Protein AF-A0A8X8IAE8-F1 (afdb_monomer)

Mean predicted aligned error: 2.86 Å

Sequence (66 aa):
MGGRID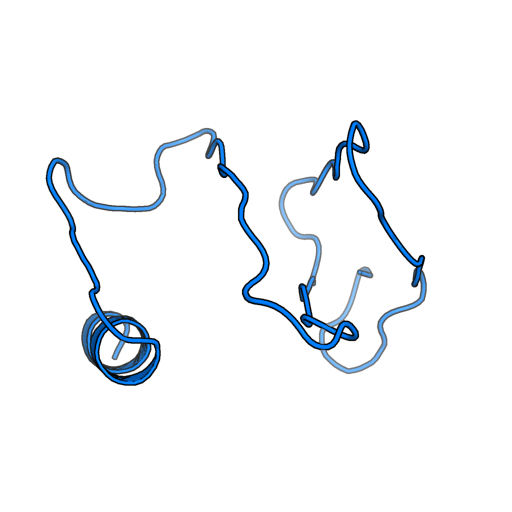RLEFERNVSEDDAIMIPAGTWHNVTNTGHVPLKLYSIYAPPEHPFGTVHRTKAEAMAAYR

Solvent-accessible surface area (backbone atoms only — not comparable to full-atom values): 4912 Å² total; per-residue (Å²): 52,24,87,38,85,95,51,61,81,47,87,78,92,80,60,89,95,62,84,86,88,79,61,90,84,54,34,72,82,87,79,83,85,66,95,64,89,81,83,84,86,85,88,63,87,72,77,86,67,68,90,86,74,80,64,94,44,72,67,54,46,60,63,75,77,113

Organism: Caldalkalibacillus thermarum (strain TA2.A1) (NCBI:txid986075)

Secondary structure (DSSP, 8-state):
-BSBTTB--------TT------TT-B------SSS--------SS--S-TT---SSHHHHHHHT-

Radius of gyration: 13.65 Å; Cα contacts (8 Å, |Δi|>4): 31; chains: 1; bounding box: 29×32×27 Å

Structure (mmCIF, N/CA/C/O backbone):
data_AF-A0A8X8IAE8-F1
#
_entry.id   AF-A0A8X8IAE8-F1
#
loop_
_atom_site.group_PDB
_atom_site.id
_atom_site.type_symbol
_atom_site.label_atom_id
_atom_site.label_alt_id
_atom_site.label_comp_id
_atom_site.label_asym_id
_atom_site.label_entity_id
_atom_site.label_seq_id
_atom_site.pdbx_PDB_ins_code
_atom_site.Cartn_x
_atom_site.Cartn_y
_atom_site.Cartn_z
_atom_site.occupancy
_atom_site.B_iso_or_equiv
_atom_site.auth_seq_id
_atom_site.auth_comp_id
_atom_site.auth_asym_id
_atom_site.auth_atom_id
_atom_site.pdbx_PDB_model_num
ATOM 1 N N . MET A 1 1 ? 10.064 1.073 -7.294 1.00 95.62 1 MET A N 1
ATOM 2 C CA . MET A 1 1 ? 9.936 -0.383 -7.497 1.00 95.62 1 MET A CA 1
ATOM 3 C C . MET A 1 1 ? 11.054 -0.894 -8.400 1.00 95.62 1 MET A C 1
ATOM 5 O O . MET A 1 1 ? 11.633 -0.099 -9.134 1.00 95.62 1 MET A O 1
ATOM 9 N N . GLY A 1 2 ? 11.394 -2.180 -8.335 1.00 96.12 2 GLY A N 1
ATOM 10 C CA . GLY A 1 2 ? 12.454 -2.766 -9.159 1.00 96.12 2 GLY A CA 1
ATOM 11 C C . GLY A 1 2 ? 12.679 -4.254 -8.894 1.00 96.12 2 GLY A C 1
ATOM 12 O O . GLY A 1 2 ? 12.069 -4.838 -8.000 1.00 96.12 2 GLY A O 1
ATOM 13 N N . GLY A 1 3 ? 13.577 -4.862 -9.671 1.00 96.19 3 GLY A N 1
ATOM 14 C CA . GLY A 1 3 ? 13.925 -6.281 -9.533 1.00 96.19 3 GLY A CA 1
ATOM 15 C C . GLY A 1 3 ? 14.810 -6.602 -8.323 1.00 96.19 3 GLY A C 1
ATOM 16 O O . GLY A 1 3 ? 15.009 -7.772 -8.009 1.00 96.19 3 GLY A O 1
ATOM 17 N N . ARG A 1 4 ? 15.350 -5.591 -7.630 1.00 94.88 4 ARG A N 1
ATOM 18 C CA . ARG A 1 4 ? 16.240 -5.771 -6.475 1.00 94.88 4 ARG A CA 1
ATOM 19 C C . ARG A 1 4 ? 15.940 -4.763 -5.368 1.00 94.88 4 ARG A C 1
ATOM 21 O O . ARG A 1 4 ? 15.610 -3.615 -5.655 1.00 94.88 4 ARG A O 1
ATOM 28 N N . ILE A 1 5 ? 16.102 -5.179 -4.111 1.00 92.62 5 ILE A N 1
ATOM 29 C CA . ILE A 1 5 ? 15.849 -4.325 -2.937 1.00 92.62 5 ILE A CA 1
ATOM 30 C C . ILE A 1 5 ? 16.814 -3.137 -2.852 1.00 92.62 5 ILE A C 1
ATOM 32 O O . ILE A 1 5 ? 16.415 -2.040 -2.477 1.00 92.62 5 ILE A O 1
ATOM 36 N N . ASP A 1 6 ? 18.076 -3.352 -3.225 1.00 92.81 6 ASP A N 1
ATOM 37 C CA . ASP A 1 6 ? 19.167 -2.377 -3.152 1.00 92.81 6 ASP A CA 1
ATOM 38 C C . ASP A 1 6 ? 19.177 -1.400 -4.336 1.00 92.81 6 ASP A C 1
ATOM 40 O O . ASP A 1 6 ? 19.957 -0.448 -4.353 1.00 92.81 6 ASP A O 1
ATOM 44 N N . ARG A 1 7 ? 18.314 -1.628 -5.334 1.00 90.44 7 ARG A N 1
ATOM 45 C CA . ARG A 1 7 ? 18.253 -0.841 -6.564 1.00 90.44 7 ARG A CA 1
ATOM 46 C C . ARG A 1 7 ? 16.830 -0.805 -7.122 1.00 90.44 7 ARG A C 1
ATOM 48 O O . ARG A 1 7 ? 16.426 -1.660 -7.911 1.00 90.44 7 ARG A O 1
ATOM 55 N N . LEU A 1 8 ? 16.080 0.222 -6.728 1.00 93.38 8 LEU A N 1
ATOM 56 C CA . LEU A 1 8 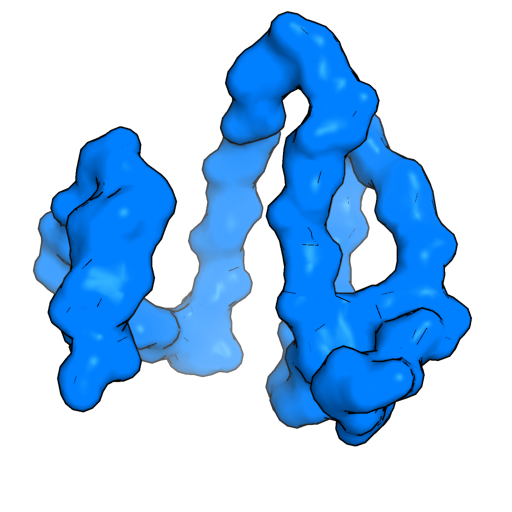? 14.758 0.520 -7.279 1.00 93.38 8 LEU A CA 1
ATOM 57 C C . LEU A 1 8 ? 14.918 1.409 -8.522 1.00 93.38 8 LEU A C 1
ATOM 59 O O . LEU A 1 8 ? 15.399 2.529 -8.418 1.00 93.38 8 LEU A O 1
ATOM 63 N N . GLU A 1 9 ? 14.531 0.911 -9.695 1.00 93.62 9 GLU A N 1
ATOM 64 C CA . GLU A 1 9 ? 14.775 1.589 -10.984 1.00 93.62 9 GLU A CA 1
ATOM 65 C C . GLU A 1 9 ? 13.578 2.40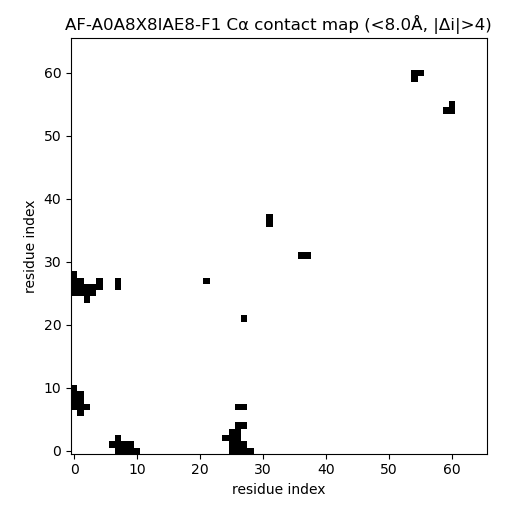9 -11.482 1.00 93.62 9 GLU A C 1
ATOM 67 O O . GLU A 1 9 ? 13.711 3.224 -12.392 1.00 93.62 9 GLU A O 1
ATOM 72 N N . PHE A 1 10 ? 12.401 2.210 -10.886 1.00 96.44 10 PHE A N 1
ATOM 73 C CA . PHE A 1 10 ? 11.188 2.953 -11.210 1.00 96.44 10 PHE A CA 1
ATOM 74 C C . PHE A 1 10 ? 10.677 3.713 -9.988 1.00 96.44 10 PHE A C 1
ATOM 76 O O . PHE A 1 10 ? 10.354 3.113 -8.962 1.00 96.44 10 PHE A O 1
ATOM 83 N N . GLU A 1 11 ? 10.540 5.025 -10.124 1.00 96.62 11 GLU A N 1
ATOM 84 C CA . GLU A 1 11 ? 9.985 5.918 -9.108 1.00 96.62 11 GLU A CA 1
ATOM 85 C C . GLU A 1 11 ? 9.058 6.929 -9.776 1.00 96.62 11 GLU A C 1
ATOM 87 O O . GLU A 1 11 ? 9.399 7.493 -10.818 1.00 96.62 11 GLU A O 1
ATOM 92 N N . ARG A 1 12 ? 7.872 7.142 -9.207 1.00 97.62 12 ARG A N 1
ATOM 93 C CA . ARG A 1 12 ? 6.883 8.099 -9.703 1.00 97.62 12 ARG A CA 1
ATOM 94 C C . ARG A 1 12 ? 6.147 8.729 -8.532 1.00 97.62 12 ARG A C 1
ATOM 96 O O . ARG A 1 12 ? 5.852 8.047 -7.553 1.00 97.62 12 ARG A O 1
ATOM 103 N N . ASN A 1 13 ? 5.831 10.012 -8.678 1.00 97.94 13 ASN A N 1
ATOM 104 C CA . ASN A 1 13 ? 4.816 10.645 -7.850 1.00 97.94 13 ASN A CA 1
ATOM 105 C C . ASN A 1 13 ? 3.448 10.107 -8.265 1.00 97.94 13 ASN A C 1
ATOM 107 O O . ASN A 1 13 ? 3.212 9.885 -9.452 1.00 97.94 13 ASN A O 1
ATOM 111 N N . VAL A 1 14 ? 2.585 9.912 -7.277 1.00 97.62 14 VAL A N 1
ATOM 112 C CA . VAL A 1 14 ? 1.190 9.512 -7.454 1.00 97.62 14 VAL A CA 1
ATOM 113 C C . VAL A 1 14 ? 0.300 10.502 -6.715 1.00 97.62 14 VAL A C 1
ATOM 115 O O . VAL A 1 14 ? 0.709 11.069 -5.695 1.00 97.62 14 VAL A O 1
ATOM 118 N N . SER A 1 15 ? -0.898 10.710 -7.233 1.00 97.31 15 SER A N 1
ATOM 119 C CA . SER A 1 15 ? -1.915 11.610 -6.701 1.00 97.31 15 SER A CA 1
ATOM 120 C C . SER A 1 15 ? -3.260 10.899 -6.553 1.00 97.31 15 SER A C 1
ATOM 122 O O . SER A 1 15 ? -3.357 9.677 -6.664 1.00 97.31 15 SER A O 1
ATOM 124 N N . GLU A 1 16 ? -4.299 11.666 -6.230 1.00 97.31 16 GLU A N 1
ATOM 125 C CA . GLU A 1 16 ? -5.675 11.182 -6.309 1.00 97.31 16 GLU A CA 1
ATOM 126 C C . GLU A 1 16 ? -5.972 10.555 -7.679 1.00 97.31 16 GLU A C 1
ATOM 128 O O . GLU A 1 16 ? -5.381 10.933 -8.689 1.00 97.31 16 GLU A O 1
ATOM 133 N N . ASP A 1 17 ? -6.848 9.552 -7.671 1.00 97.25 17 ASP A N 1
ATOM 134 C CA . ASP A 1 17 ? -7.269 8.754 -8.831 1.00 97.25 17 ASP A CA 1
ATOM 135 C C . ASP A 1 17 ? -6.182 7.921 -9.545 1.00 97.25 17 ASP A C 1
ATOM 137 O O . ASP A 1 17 ? -6.496 7.186 -10.485 1.00 97.25 17 ASP A O 1
ATOM 141 N N . ASP A 1 18 ? -4.935 7.920 -9.063 1.00 98.19 18 ASP A N 1
ATOM 142 C CA . ASP A 1 18 ? -3.891 7.022 -9.568 1.00 98.19 18 ASP A CA 1
ATOM 143 C C . ASP A 1 18 ? -4.006 5.593 -9.010 1.00 98.19 18 ASP A C 1
ATOM 145 O O . ASP A 1 18 ? -4.437 5.350 -7.878 1.00 98.19 18 ASP A O 1
ATOM 149 N N . ALA A 1 19 ? -3.517 4.624 -9.791 1.00 98.12 19 ALA A N 1
ATOM 150 C CA . ALA A 1 19 ? -3.382 3.227 -9.387 1.00 98.12 19 ALA A CA 1
ATOM 151 C C . ALA A 1 19 ? -1.929 2.745 -9.508 1.00 98.12 19 ALA A C 1
ATOM 153 O O . ALA A 1 19 ? -1.226 3.056 -10.471 1.00 98.12 19 ALA A O 1
ATOM 154 N N . ILE A 1 20 ? -1.487 1.928 -8.547 1.00 98.31 20 ILE A N 1
ATOM 155 C CA . ILE A 1 20 ? -0.150 1.321 -8.535 1.00 98.31 20 ILE A CA 1
ATOM 156 C C . ILE A 1 20 ? -0.293 -0.186 -8.746 1.00 98.31 20 ILE A C 1
ATOM 158 O O . ILE A 1 20 ? -0.878 -0.881 -7.919 1.00 98.31 20 ILE A O 1
ATOM 162 N N . MET A 1 21 ? 0.288 -0.701 -9.830 1.00 97.94 21 MET A N 1
ATOM 163 C CA . MET A 1 21 ? 0.358 -2.139 -10.097 1.00 97.94 21 MET A CA 1
ATOM 164 C C . MET A 1 21 ? 1.715 -2.678 -9.649 1.00 97.94 21 MET A C 1
ATOM 166 O O . MET A 1 21 ? 2.754 -2.218 -10.120 1.00 97.94 21 MET A O 1
ATOM 170 N N . ILE A 1 22 ? 1.708 -3.666 -8.754 1.00 97.88 22 ILE A N 1
ATOM 171 C CA . ILE A 1 22 ? 2.923 -4.273 -8.197 1.00 97.88 22 ILE A CA 1
ATOM 172 C C . ILE A 1 22 ? 2.936 -5.763 -8.559 1.00 97.88 22 ILE A C 1
ATOM 174 O O . ILE A 1 22 ? 2.273 -6.559 -7.894 1.00 97.88 22 ILE A O 1
ATOM 178 N N . PRO A 1 23 ? 3.661 -6.166 -9.620 1.00 97.19 23 PRO A N 1
ATOM 179 C CA . PRO A 1 23 ? 3.769 -7.572 -9.998 1.00 97.19 23 PRO A CA 1
ATOM 180 C C . PRO A 1 23 ? 4.484 -8.405 -8.927 1.00 97.19 23 PRO A C 1
ATOM 182 O O . PRO A 1 23 ? 5.382 -7.908 -8.239 1.00 97.19 23 PRO A O 1
ATOM 185 N N . ALA A 1 24 ? 4.147 -9.693 -8.831 1.00 97.44 24 ALA A N 1
ATOM 186 C CA . ALA A 1 24 ? 4.818 -10.626 -7.928 1.00 97.44 24 ALA A CA 1
ATOM 187 C C . ALA A 1 24 ? 6.347 -10.620 -8.133 1.00 97.44 24 ALA A C 1
ATOM 189 O O . ALA A 1 24 ? 6.834 -10.543 -9.261 1.00 97.44 24 ALA A O 1
ATOM 190 N N . GLY A 1 25 ? 7.104 -10.679 -7.033 1.00 95.50 25 GLY A N 1
ATOM 191 C CA . GLY A 1 25 ? 8.571 -10.608 -7.054 1.00 95.50 25 GLY A CA 1
ATOM 192 C C . GLY A 1 25 ? 9.153 -9.199 -7.228 1.00 95.50 25 GLY A C 1
ATOM 193 O O . GLY A 1 25 ? 10.372 -9.051 -7.294 1.00 95.50 25 GLY A O 1
ATOM 194 N N . THR A 1 26 ? 8.319 -8.156 -7.280 1.00 97.31 26 THR A N 1
ATOM 195 C CA . THR A 1 26 ? 8.789 -6.773 -7.415 1.00 97.31 26 THR A CA 1
ATOM 196 C C . THR A 1 26 ? 9.049 -6.134 -6.056 1.00 97.31 26 THR A C 1
ATOM 198 O O . THR A 1 26 ? 8.139 -5.994 -5.236 1.00 97.31 26 THR A O 1
ATOM 201 N N . TRP A 1 27 ? 10.268 -5.643 -5.838 1.00 98.12 27 TRP A N 1
ATOM 202 C CA . TRP A 1 27 ? 10.579 -4.801 -4.684 1.00 98.12 27 TRP A CA 1
ATOM 203 C C . TRP A 1 27 ? 9.908 -3.440 -4.832 1.00 98.12 27 TRP A C 1
ATOM 205 O O . TRP A 1 27 ? 9.977 -2.826 -5.898 1.00 98.12 27 TRP A O 1
ATOM 215 N N . HIS A 1 28 ? 9.261 -2.943 -3.781 1.00 97.69 28 HIS A N 1
ATOM 216 C CA . HIS A 1 28 ? 8.472 -1.714 -3.832 1.00 97.69 28 HIS A CA 1
ATOM 217 C C . HIS A 1 28 ? 8.397 -1.025 -2.466 1.00 97.69 28 HIS A C 1
ATOM 219 O O . HIS A 1 28 ? 8.623 -1.639 -1.428 1.00 97.69 28 HIS A O 1
ATOM 225 N N . ASN A 1 29 ? 8.084 0.269 -2.488 1.00 96.88 29 ASN A N 1
ATOM 226 C CA . ASN A 1 29 ? 7.786 1.064 -1.306 1.00 96.88 29 ASN A CA 1
ATOM 227 C C . ASN A 1 29 ? 6.838 2.204 -1.707 1.00 96.88 29 ASN A C 1
ATOM 229 O O . ASN A 1 29 ? 6.911 2.682 -2.841 1.00 96.88 29 ASN A O 1
ATOM 233 N N . VAL A 1 30 ? 5.984 2.639 -0.781 1.00 97.44 30 VAL A N 1
ATOM 234 C CA . VAL A 1 30 ? 5.113 3.811 -0.938 1.00 97.44 30 VAL A CA 1
ATOM 235 C C . VAL A 1 30 ? 5.392 4.755 0.223 1.00 97.44 30 VAL A C 1
ATOM 237 O O . VAL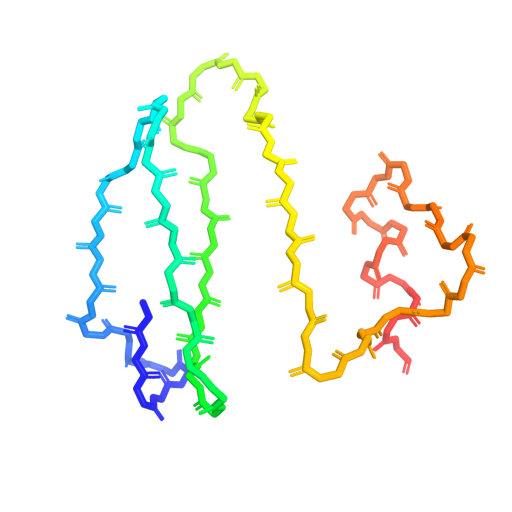 A 1 30 ? 5.213 4.398 1.387 1.00 97.44 30 VAL A O 1
ATOM 240 N N . THR A 1 31 ? 5.831 5.969 -0.099 1.00 97.31 31 THR A N 1
ATOM 241 C CA . THR A 1 31 ? 6.165 7.000 0.886 1.00 97.31 31 THR A CA 1
ATOM 242 C C . THR A 1 31 ? 5.194 8.158 0.731 1.00 97.31 31 THR A C 1
ATOM 244 O O . THR A 1 31 ? 5.053 8.700 -0.360 1.00 97.31 31 THR A O 1
ATOM 247 N N . ASN A 1 32 ? 4.540 8.564 1.821 1.00 98.19 32 ASN A N 1
ATOM 248 C CA . ASN A 1 32 ? 3.761 9.797 1.818 1.00 98.19 32 ASN A CA 1
ATOM 249 C C . ASN A 1 32 ? 4.717 10.999 1.758 1.00 98.19 32 ASN A C 1
ATOM 251 O O . ASN A 1 32 ? 5.421 11.267 2.730 1.00 98.19 32 ASN A O 1
ATOM 255 N N . THR A 1 33 ? 4.745 11.692 0.623 1.00 98.06 33 THR A N 1
ATOM 256 C CA . THR A 1 33 ? 5.549 12.903 0.392 1.00 98.06 33 THR A CA 1
ATOM 257 C C . THR A 1 33 ? 4.747 14.196 0.581 1.00 98.06 33 THR A C 1
ATOM 259 O O . THR A 1 33 ? 5.308 15.283 0.465 1.00 98.06 33 THR A O 1
ATOM 262 N N . GLY A 1 34 ? 3.446 14.095 0.880 1.00 97.25 34 GLY A N 1
ATOM 263 C CA . GLY A 1 34 ? 2.560 15.231 1.118 1.00 97.25 34 GLY A CA 1
ATOM 264 C C . GLY A 1 34 ? 2.518 15.691 2.578 1.00 97.25 34 GLY A C 1
ATOM 265 O O . GLY A 1 34 ? 3.174 15.145 3.464 1.00 97.25 34 GLY A O 1
ATOM 266 N N . HIS A 1 35 ? 1.689 16.703 2.839 1.00 97.94 35 HIS A N 1
ATOM 267 C CA . HIS A 1 35 ? 1.535 17.316 4.169 1.00 97.94 35 HIS A CA 1
ATOM 268 C C . HIS A 1 35 ? 0.292 16.843 4.938 1.00 97.94 35 HIS A C 1
ATOM 270 O O . HIS A 1 35 ? 0.051 17.282 6.060 1.00 97.94 35 HIS A O 1
ATOM 276 N N . VAL A 1 36 ? -0.502 15.949 4.348 1.00 97.50 36 VAL A N 1
ATOM 277 C CA . VAL A 1 36 ? -1.711 15.367 4.950 1.00 97.50 36 VAL A CA 1
ATOM 278 C C . VAL A 1 36 ? -1.613 13.840 4.961 1.00 97.50 36 VAL A C 1
ATOM 280 O O . VAL A 1 36 ? -0.805 13.278 4.216 1.00 97.50 36 VAL A O 1
ATOM 283 N N . PRO A 1 37 ? -2.398 13.126 5.791 1.00 98.00 37 PRO A N 1
ATOM 284 C CA . PRO A 1 37 ? -2.385 11.668 5.791 1.00 98.00 37 PRO A CA 1
ATOM 285 C C . PRO A 1 37 ? -2.780 11.085 4.428 1.00 98.00 37 PRO A C 1
ATOM 287 O O . PRO A 1 37 ? -3.899 11.299 3.968 1.00 98.00 37 PRO A O 1
ATOM 290 N N . LEU A 1 38 ? -1.890 10.289 3.832 1.00 98.00 38 LEU A N 1
ATOM 291 C CA . LEU A 1 38 ? -2.191 9.499 2.640 1.00 98.00 38 LEU A CA 1
ATOM 292 C C . LEU A 1 38 ? -3.283 8.467 2.957 1.00 98.00 38 LEU A C 1
ATOM 294 O O . LEU A 1 38 ? -3.162 7.693 3.911 1.00 98.00 38 LEU A O 1
ATOM 298 N N . LYS A 1 39 ? -4.350 8.462 2.156 1.00 97.94 39 LYS A N 1
ATOM 299 C CA . LYS A 1 39 ? -5.447 7.492 2.229 1.00 97.94 39 LYS A CA 1
ATOM 300 C C . LYS A 1 39 ? -5.427 6.642 0.968 1.00 97.94 39 LYS A C 1
ATOM 302 O O . LYS A 1 39 ? -5.454 7.181 -0.129 1.00 97.94 39 LYS A O 1
ATOM 307 N N . LEU A 1 40 ? -5.365 5.326 1.138 1.00 97.88 40 LEU A N 1
ATOM 308 C CA . LEU A 1 40 ? -5.350 4.360 0.045 1.00 97.88 40 LEU A CA 1
ATOM 309 C C . LEU A 1 40 ? -5.988 3.048 0.491 1.00 97.88 40 LEU A C 1
ATOM 311 O O . LEU A 1 40 ? -6.135 2.793 1.689 1.00 97.88 40 LEU A O 1
ATOM 315 N N . TYR A 1 41 ? -6.322 2.213 -0.483 1.00 98.00 41 TYR A N 1
ATOM 316 C CA . TYR A 1 41 ? -6.644 0.808 -0.280 1.00 98.00 41 TYR A CA 1
ATOM 317 C C . TYR A 1 41 ? -5.611 -0.051 -1.017 1.00 98.00 41 TYR A C 1
ATOM 319 O O . TYR A 1 41 ? -5.032 0.378 -2.012 1.00 98.00 41 TYR A O 1
ATOM 327 N N . SER A 1 42 ? -5.363 -1.256 -0.508 1.00 97.75 42 SER A N 1
ATOM 328 C CA . SER A 1 42 ? -4.504 -2.251 -1.156 1.00 97.75 42 SER A CA 1
ATOM 329 C C . SER A 1 42 ? -5.309 -3.519 -1.402 1.00 97.75 42 SER A C 1
ATOM 331 O O . SER A 1 42 ? -6.123 -3.907 -0.562 1.00 97.75 42 SER A O 1
ATOM 333 N N . ILE A 1 43 ? -5.086 -4.154 -2.550 1.00 98.38 43 ILE A N 1
ATOM 334 C CA . ILE A 1 43 ? -5.713 -5.419 -2.928 1.00 98.38 43 ILE A CA 1
ATOM 335 C C . ILE A 1 43 ? -4.591 -6.423 -3.168 1.00 98.38 43 ILE A C 1
ATOM 337 O O . ILE A 1 43 ? -3.783 -6.251 -4.078 1.00 98.38 43 ILE A O 1
ATOM 341 N N . TYR A 1 44 ? -4.556 -7.474 -2.352 1.00 98.06 44 TYR A N 1
ATOM 342 C CA . TYR A 1 44 ? -3.585 -8.560 -2.471 1.00 98.06 44 TYR A CA 1
ATOM 343 C C . TYR A 1 44 ? -4.224 -9.786 -3.128 1.00 98.06 44 TYR A C 1
ATOM 345 O O . TYR A 1 44 ? -5.362 -10.142 -2.814 1.00 98.06 44 TYR A O 1
ATOM 353 N N . ALA A 1 45 ? -3.481 -10.441 -4.021 1.00 97.19 45 ALA A N 1
ATOM 354 C CA . ALA A 1 45 ? -3.873 -11.694 -4.657 1.00 97.19 45 ALA A CA 1
ATOM 355 C C . ALA A 1 45 ? -2.647 -12.628 -4.782 1.00 97.19 45 ALA A C 1
ATOM 357 O O . ALA A 1 45 ? -1.784 -12.360 -5.623 1.00 97.19 45 ALA A O 1
ATOM 358 N N . PRO A 1 46 ? -2.551 -13.717 -3.985 1.00 97.00 46 PRO A N 1
ATOM 359 C CA . PRO A 1 46 ? -3.481 -14.151 -2.927 1.00 97.00 46 PRO A CA 1
ATOM 360 C C . PRO A 1 46 ? -3.497 -13.200 -1.706 1.00 97.00 46 PRO A C 1
ATOM 362 O O . PRO A 1 46 ? -2.683 -12.281 -1.648 1.00 97.00 46 PRO A O 1
ATOM 365 N N . PRO A 1 47 ? -4.418 -13.379 -0.735 1.00 97.38 47 PRO A N 1
ATOM 366 C CA . PRO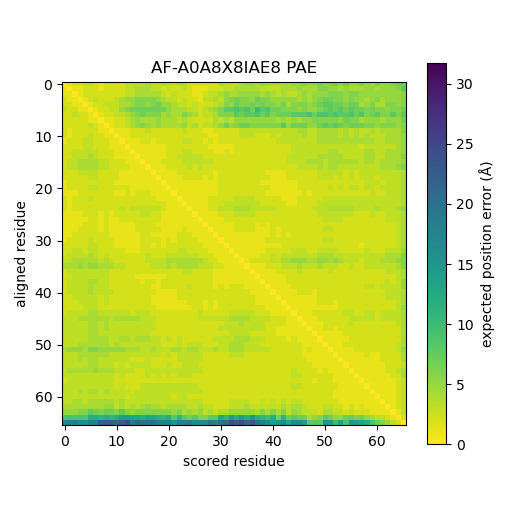 A 1 47 ? -4.451 -12.558 0.477 1.00 97.38 47 PRO A CA 1
ATOM 367 C C . PRO A 1 47 ? -3.133 -12.604 1.264 1.00 97.38 47 PRO A C 1
ATOM 369 O O . PRO A 1 47 ? -2.619 -13.685 1.535 1.00 97.38 47 PRO A O 1
ATOM 372 N N . GLU A 1 48 ? -2.632 -11.436 1.674 1.00 95.81 48 GLU A N 1
ATOM 373 C CA . GLU A 1 48 ? -1.359 -11.298 2.406 1.00 95.81 48 GLU A CA 1
ATOM 374 C C . GLU A 1 48 ? -1.524 -11.374 3.935 1.00 95.81 48 GLU A C 1
ATOM 376 O O . GLU A 1 48 ? -0.590 -11.699 4.663 1.00 95.81 48 GLU A O 1
ATOM 381 N N . HIS A 1 49 ? -2.702 -11.036 4.466 1.00 96.81 49 HIS A N 1
ATOM 382 C CA . HIS A 1 49 ? -2.940 -10.933 5.911 1.00 96.81 49 HIS A CA 1
ATOM 383 C C . HIS A 1 49 ? -4.081 -11.857 6.355 1.00 96.81 49 HIS A C 1
ATOM 385 O O . HIS A 1 49 ? -5.024 -12.064 5.584 1.00 96.81 49 HIS A O 1
ATOM 391 N N . PRO A 1 50 ? -4.058 -12.364 7.605 1.00 96.88 50 PRO A N 1
ATOM 392 C CA . PRO A 1 50 ? -5.204 -13.053 8.188 1.00 96.88 50 PRO A CA 1
ATOM 393 C C . PRO A 1 50 ? -6.481 -12.204 8.150 1.00 96.88 50 PRO A C 1
ATOM 395 O O . PRO A 1 50 ? -6.445 -10.971 8.197 1.00 96.88 50 PRO A O 1
ATOM 398 N N . PHE A 1 51 ? -7.634 -12.871 8.091 1.00 97.38 51 PHE A N 1
ATOM 399 C CA . PHE A 1 51 ? -8.925 -12.191 8.113 1.00 97.38 51 PHE A CA 1
ATOM 400 C C . PHE A 1 51 ? -9.100 -11.378 9.406 1.00 97.38 51 PHE A C 1
ATOM 402 O O . PHE A 1 51 ? -8.867 -11.882 10.503 1.00 97.38 51 PHE A O 1
ATOM 409 N N . GLY A 1 52 ? -9.538 -10.124 9.269 1.00 97.06 52 GLY A N 1
ATOM 410 C CA . GLY A 1 52 ? -9.792 -9.232 10.403 1.00 97.06 52 GLY A CA 1
ATOM 411 C C . GLY A 1 52 ? -8.553 -8.547 10.989 1.00 97.06 52 GLY A C 1
ATOM 412 O O . GLY A 1 52 ? -8.681 -7.866 12.005 1.00 97.06 52 GLY A O 1
ATOM 413 N N . THR A 1 53 ? -7.372 -8.682 10.373 1.00 97.56 53 THR A N 1
ATOM 414 C CA . THR A 1 53 ? -6.163 -7.964 10.807 1.00 97.56 53 THR A CA 1
ATOM 415 C C . THR A 1 53 ? -6.374 -6.447 10.798 1.00 97.56 53 THR A C 1
ATOM 417 O O . THR A 1 53 ? -6.761 -5.864 9.785 1.00 97.56 53 THR A O 1
ATOM 420 N N . VAL A 1 54 ? -6.058 -5.795 11.924 1.00 98.00 54 VAL A N 1
ATOM 421 C CA . VAL A 1 54 ? -6.060 -4.334 12.073 1.00 98.00 54 VAL A CA 1
ATOM 422 C C . VAL A 1 54 ? -4.766 -3.896 12.753 1.00 98.00 54 VAL A C 1
ATOM 424 O O . VAL A 1 54 ? -4.572 -4.142 13.941 1.00 98.00 54 VAL A O 1
ATOM 427 N N . HIS A 1 55 ? -3.912 -3.190 12.012 1.00 97.88 55 HIS A N 1
ATOM 428 C CA . HIS A 1 55 ? -2.748 -2.491 12.558 1.00 97.88 55 HIS A CA 1
ATOM 429 C C . HIS A 1 55 ? -3.059 -0.994 12.624 1.00 97.88 55 HIS A C 1
ATOM 431 O O . HIS A 1 55 ? -3.191 -0.342 11.588 1.00 9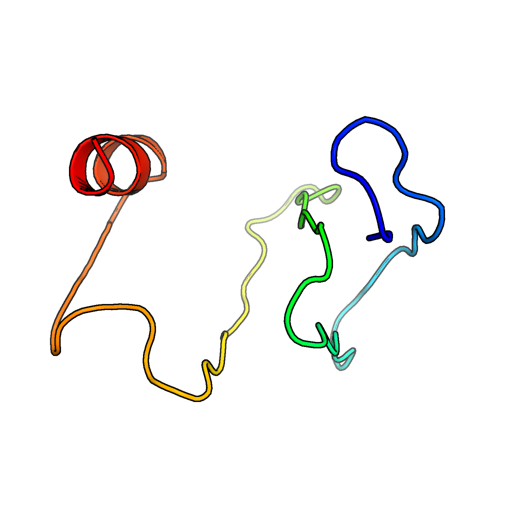7.88 55 HIS A O 1
ATOM 437 N N . ARG A 1 56 ? -3.202 -0.431 13.831 1.00 97.88 56 ARG A N 1
ATOM 438 C CA . ARG A 1 56 ? -3.506 1.002 14.012 1.00 97.88 56 ARG A CA 1
ATOM 439 C C . ARG A 1 56 ? -2.288 1.876 13.749 1.00 97.88 56 ARG A C 1
ATOM 441 O O . ARG A 1 56 ? -2.433 3.035 13.366 1.00 97.88 56 ARG A O 1
ATOM 448 N N . THR A 1 57 ? -1.094 1.327 13.956 1.00 97.75 57 THR A N 1
ATOM 449 C CA . THR A 1 57 ? 0.174 2.030 13.760 1.00 97.75 57 THR A CA 1
ATOM 450 C C . THR A 1 57 ? 1.143 1.218 12.907 1.00 97.75 57 THR A C 1
ATOM 452 O O . THR A 1 57 ? 1.083 -0.010 12.844 1.00 97.75 57 THR A O 1
ATOM 455 N N . LYS A 1 58 ? 2.102 1.906 12.274 1.00 95.81 58 LYS A N 1
ATOM 456 C CA . LYS A 1 58 ? 3.194 1.245 11.541 1.00 95.81 58 LYS A CA 1
ATOM 457 C C . LYS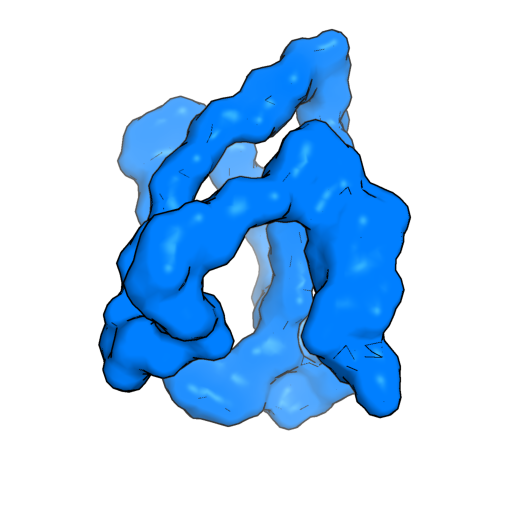 A 1 58 ? 4.023 0.333 12.456 1.00 95.81 58 LYS A C 1
ATOM 459 O O . LYS A 1 58 ? 4.460 -0.724 12.019 1.00 95.81 58 LYS A O 1
ATOM 464 N N . ALA A 1 59 ? 4.237 0.734 13.711 1.00 97.44 59 ALA A N 1
ATOM 465 C CA . ALA A 1 59 ? 5.007 -0.050 14.674 1.00 97.44 59 ALA A CA 1
ATOM 466 C C . ALA A 1 59 ? 4.324 -1.387 15.009 1.00 97.44 59 ALA A C 1
ATOM 468 O O . ALA A 1 59 ? 5.002 -2.410 15.031 1.00 97.44 59 ALA A O 1
ATOM 469 N N . GLU A 1 60 ? 2.997 -1.389 15.191 1.00 97.69 60 GLU A N 1
ATOM 470 C CA . GLU A 1 60 ? 2.209 -2.619 15.367 1.00 97.69 60 GLU A CA 1
ATOM 471 C C . GLU A 1 60 ? 2.357 -3.556 14.166 1.00 97.69 60 GLU A C 1
ATOM 473 O O . GLU A 1 60 ? 2.655 -4.733 14.349 1.00 97.69 60 GLU A O 1
ATOM 478 N N . ALA A 1 61 ? 2.235 -3.026 12.942 1.00 96.56 61 ALA A N 1
ATOM 479 C CA . ALA A 1 61 ? 2.406 -3.824 11.729 1.00 96.56 61 ALA A CA 1
ATOM 480 C C . ALA A 1 61 ? 3.796 -4.477 11.664 1.00 96.56 61 ALA A C 1
ATOM 482 O O . ALA A 1 61 ? 3.901 -5.669 11.412 1.00 96.56 61 ALA A O 1
ATOM 483 N N . MET A 1 62 ? 4.869 -3.729 11.949 1.00 95.75 62 MET A N 1
ATOM 484 C CA . MET A 1 62 ? 6.239 -4.266 11.936 1.00 95.75 62 MET A CA 1
ATOM 485 C C . MET A 1 62 ? 6.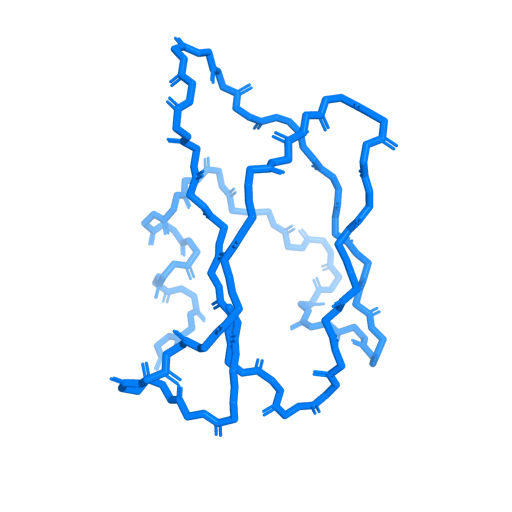484 -5.325 13.017 1.00 95.75 62 MET A C 1
ATOM 487 O O . MET A 1 62 ? 7.328 -6.198 12.831 1.00 95.75 62 MET A O 1
ATOM 491 N N . ALA A 1 63 ? 5.787 -5.240 14.153 1.00 95.88 63 ALA A N 1
ATOM 492 C CA . ALA A 1 63 ? 5.894 -6.227 15.221 1.00 95.88 63 ALA A CA 1
ATOM 493 C C . ALA A 1 63 ? 5.183 -7.548 14.879 1.00 95.88 63 ALA A C 1
ATOM 495 O O . ALA A 1 63 ? 5.595 -8.585 15.387 1.00 95.88 63 ALA A O 1
ATOM 496 N N . ALA A 1 64 ? 4.161 -7.519 14.015 1.00 93.56 64 ALA A N 1
ATOM 497 C CA . ALA A 1 64 ? 3.398 -8.700 13.607 1.00 93.56 64 ALA A CA 1
ATOM 498 C C . ALA A 1 64 ? 4.127 -9.612 12.596 1.00 93.56 64 ALA A C 1
ATOM 500 O O . ALA A 1 64 ? 3.766 -10.779 12.479 1.00 93.56 64 ALA A O 1
ATOM 501 N N . TYR A 1 65 ? 5.140 -9.102 11.882 1.00 80.69 65 TYR A N 1
ATOM 502 C CA . TYR A 1 65 ? 5.912 -9.837 10.857 1.00 80.69 65 TYR A CA 1
ATOM 503 C C . TYR A 1 65 ? 7.328 -10.233 11.306 1.00 80.69 65 TYR A C 1
ATOM 505 O O . TYR A 1 65 ? 8.214 -10.411 10.469 1.00 80.69 65 TYR A O 1
ATOM 513 N N . ARG A 1 66 ? 7.567 -10.315 12.618 1.00 57.2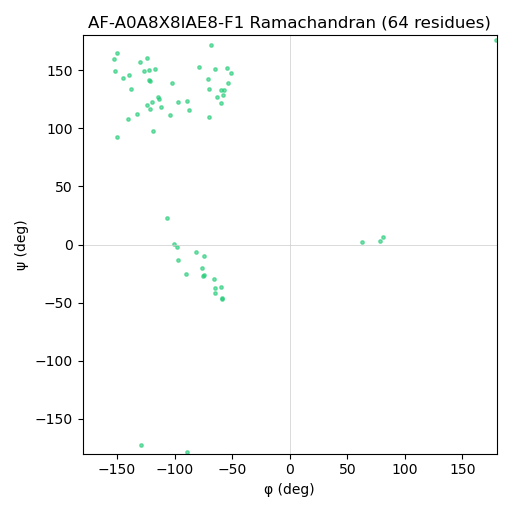2 66 ARG A N 1
ATOM 514 C CA . ARG A 1 66 ? 8.815 -10.837 13.195 1.00 57.22 66 ARG A CA 1
ATOM 515 C C . ARG A 1 66 ? 8.676 -12.308 13.540 1.00 57.22 66 ARG A C 1
ATOM 517 O O . ARG A 1 66 ? 9.686 -13.017 13.349 1.00 57.22 66 ARG A O 1
#

InterPro domains:
  IPR011051 RmlC-like cupin domain superfamily [SSF51182] (9-52)
  IPR013096 Cupin 2, conserved barrel [PF07883] (12-44)
  IPR014710 RmlC-like jelly roll fold [G3DSA:2.60.120.10] (1-66)
  IPR052538 Flavonoid dioxygenase-like [PTHR43346] (11-62)

Foldseek 3Di:
DAQDQVDDPDDDDDDPPDDDDADPNGDDDDDPPDDDDDDDDDDDVVDPDPPPDDDPDPVSVVVVVD

pLDDT: mean 96.02, std 5.43, range [57.22, 98.38]